Protein AF-A0A8C4N6L6-F1 (afdb_monomer_lite)

pLDDT: mean 74.38, std 19.64, range [26.84, 94.19]

Organism: Equus asinus (NCBI:txid9793)

Secondary structure (DSSP, 8-state):
------------------SSEEEEEE-TT-TT---SSTT--EEEEEE-SS--TT-S-------S--SSPPTTTSSSPPPPSS---SHHHHHHHTT--SSS-GGGS--S--TT-SSS--

Radius of gyration: 21.47 Å; chains: 1; bounding box: 52×27×53 Å

Foldseek 3Di:
DDDDPDPPPLDPPQPQDDADK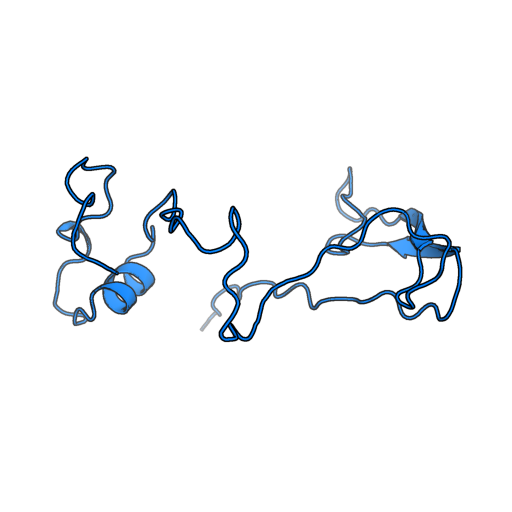DWDFDDPSHPPDDDPDPPDTDTDIDGHNDDDPPDPDDDDDDDDDDPDDDPPPPPDDDDDPFADPDQVRQCVVVVHDPPDDSVPGPGDPDVPVPDDDD

InterPro domains:
  IPR001377 Small ribosomal subunit protein eS6 [PF01092] (15-74)
  IPR001377 Small ribosomal subunit protein eS6 [PTHR11502] (13-106)
  IPR001377 Small ribosomal subunit protein eS6 [SM01405] (1-75)

Sequence (118 aa):
MEGLRGLNHTEEQQTKLPHGRGHLLLSKGHFCYRPRRTGERKCKSVQGCIVDANLSVLNLVIVNNKEKKIPGVIHTPVPHCLGPKGARRIRKLFNLSKEDDAHQAPTSKSESVKNKIF

Structure (mmCIF, N/CA/C/O backbone):
data_AF-A0A8C4N6L6-F1
#
_entry.id   AF-A0A8C4N6L6-F1
#
loop_
_atom_site.group_PDB
_atom_site.id
_atom_site.type_symbol
_atom_site.label_atom_id
_atom_site.label_alt_id
_atom_site.label_comp_id
_atom_site.label_asym_id
_atom_site.label_entity_id
_atom_site.label_seq_id
_atom_site.pdbx_PDB_ins_code
_atom_site.Cartn_x
_atom_site.Cartn_y
_atom_site.Cartn_z
_atom_site.occupancy
_atom_site.B_iso_or_equiv
_atom_site.auth_seq_id
_atom_site.auth_comp_id
_atom_site.auth_asym_id
_atom_site.auth_atom_id
_atom_site.pdbx_PDB_model_num
ATOM 1 N N . MET A 1 1 ? -27.644 -8.850 12.245 1.00 36.69 1 MET A N 1
ATOM 2 C CA . MET A 1 1 ? -27.981 -9.118 10.834 1.00 36.69 1 MET A CA 1
ATOM 3 C C . MET A 1 1 ? -28.410 -7.763 10.284 1.00 36.69 1 MET A C 1
ATOM 5 O O . MET A 1 1 ? -29.516 -7.360 10.566 1.00 36.69 1 MET A O 1
ATOM 9 N N . GLU A 1 2 ? -27.521 -6.869 9.863 1.00 26.84 2 GLU A N 1
ATOM 10 C CA . GLU A 1 2 ? -26.754 -6.930 8.618 1.00 26.84 2 GLU A CA 1
ATOM 11 C C . GLU A 1 2 ? -25.322 -6.397 8.779 1.00 26.84 2 GLU A C 1
ATOM 13 O O . GLU A 1 2 ? -24.988 -5.671 9.716 1.00 26.84 2 GLU A O 1
ATOM 18 N N . GLY A 1 3 ? -24.462 -6.871 7.885 1.00 27.83 3 GLY A N 1
ATOM 19 C CA . GLY A 1 3 ? -23.019 -6.920 8.032 1.00 27.83 3 GLY A CA 1
ATOM 20 C C . GLY A 1 3 ? -22.301 -5.576 8.028 1.00 27.83 3 GLY A C 1
ATOM 21 O O . GLY A 1 3 ? -22.583 -4.655 7.264 1.00 27.83 3 GLY A O 1
ATOM 22 N N . LEU A 1 4 ? -21.270 -5.551 8.868 1.00 32.97 4 LEU A N 1
ATOM 23 C CA . LEU A 1 4 ? -20.086 -4.714 8.760 1.00 32.97 4 LEU A CA 1
ATOM 24 C C . LEU A 1 4 ? -19.694 -4.567 7.284 1.00 32.97 4 LEU A C 1
ATOM 26 O O . LEU A 1 4 ? -19.253 -5.535 6.669 1.00 32.97 4 LEU A O 1
ATOM 30 N N . ARG A 1 5 ? -19.831 -3.356 6.726 1.00 29.06 5 ARG A N 1
ATOM 31 C CA . ARG A 1 5 ? -19.204 -3.000 5.449 1.00 29.06 5 ARG A CA 1
ATOM 32 C C . ARG A 1 5 ? -17.700 -3.126 5.637 1.00 29.06 5 ARG A C 1
ATOM 34 O O . ARG A 1 5 ? -17.050 -2.244 6.201 1.00 29.06 5 ARG A O 1
ATOM 41 N N . GLY A 1 6 ? -17.217 -4.304 5.258 1.00 27.33 6 GLY A N 1
ATOM 42 C CA . GLY A 1 6 ? -15.834 -4.706 5.308 1.00 27.33 6 GLY A CA 1
ATOM 43 C C . GLY A 1 6 ? -14.971 -3.678 4.606 1.00 27.33 6 GLY A C 1
ATOM 44 O O . GLY A 1 6 ? -15.384 -3.009 3.658 1.00 27.33 6 GLY A O 1
ATOM 45 N N . LEU A 1 7 ? -13.760 -3.557 5.129 1.00 33.66 7 LEU A N 1
ATOM 46 C CA . LEU A 1 7 ? -12.612 -3.060 4.404 1.00 33.66 7 LEU A CA 1
ATOM 47 C C . LEU A 1 7 ? -12.705 -3.613 2.982 1.00 33.66 7 LEU A C 1
ATOM 49 O O . LEU A 1 7 ? -12.585 -4.820 2.787 1.00 33.66 7 LEU A O 1
ATOM 53 N N . ASN A 1 8 ? -12.956 -2.744 2.005 1.00 28.56 8 ASN A N 1
ATOM 54 C CA . ASN A 1 8 ? -12.634 -3.073 0.632 1.00 28.56 8 ASN A CA 1
ATOM 55 C C . ASN A 1 8 ? -11.111 -3.194 0.621 1.00 28.56 8 ASN A C 1
ATOM 57 O O . ASN A 1 8 ? -10.401 -2.212 0.409 1.00 28.56 8 ASN A O 1
ATOM 61 N N . HIS A 1 9 ? -10.620 -4.389 0.938 1.00 30.39 9 HIS A N 1
ATOM 62 C CA . HIS A 1 9 ? -9.399 -4.902 0.366 1.00 30.39 9 HIS A CA 1
ATOM 63 C C . HIS A 1 9 ? -9.628 -4.816 -1.143 1.00 30.39 9 HIS A C 1
ATOM 65 O O . HIS A 1 9 ? -10.210 -5.706 -1.751 1.00 30.39 9 HIS A O 1
ATOM 71 N N . THR A 1 10 ? -9.282 -3.682 -1.750 1.00 33.56 10 THR A N 1
ATOM 72 C CA . THR A 1 10 ? -8.950 -3.672 -3.169 1.00 33.56 10 THR A CA 1
ATOM 73 C C . THR A 1 10 ? -7.692 -4.505 -3.253 1.00 33.56 10 THR A C 1
ATOM 75 O O . THR A 1 10 ? -6.595 -4.004 -3.011 1.00 33.56 10 THR A O 1
ATOM 78 N N . GLU A 1 11 ? -7.913 -5.803 -3.441 1.00 35.03 11 GLU A N 1
ATOM 79 C CA . GLU A 1 11 ? -6.904 -6.800 -3.736 1.00 35.03 11 GLU A CA 1
ATOM 80 C C . GLU A 1 11 ? -5.923 -6.203 -4.737 1.00 35.03 11 GLU A C 1
ATOM 82 O O . GLU A 1 11 ? -6.320 -5.559 -5.716 1.00 35.03 11 GLU A O 1
ATOM 87 N N . GLU A 1 12 ? -4.643 -6.368 -4.434 1.00 41.75 12 GLU A N 1
ATOM 88 C CA . GLU A 1 12 ? -3.523 -5.988 -5.275 1.00 41.75 12 GLU A CA 1
ATOM 89 C C . GLU A 1 12 ? -3.698 -6.639 -6.648 1.00 41.75 12 GLU A C 1
ATOM 91 O O . GLU A 1 12 ? -3.274 -7.764 -6.900 1.00 41.75 12 GLU A O 1
ATOM 96 N N . GLN A 1 13 ? -4.366 -5.947 -7.569 1.00 50.19 13 GLN A N 1
ATOM 97 C CA . GLN A 1 13 ? -4.417 -6.383 -8.952 1.00 50.19 13 GLN A CA 1
ATOM 98 C C . GLN A 1 13 ? -3.116 -5.951 -9.610 1.00 50.19 13 GLN A C 1
ATOM 100 O O . GLN A 1 13 ? -3.051 -4.944 -10.317 1.00 50.19 13 GLN A O 1
ATOM 105 N N . GLN A 1 14 ? -2.069 -6.729 -9.342 1.00 57.97 14 GLN A N 1
ATOM 106 C CA . GLN A 1 14 ? -0.888 -6.774 -10.182 1.00 57.97 14 GLN A CA 1
ATOM 107 C C . GLN A 1 14 ? -1.363 -6.998 -11.625 1.00 57.97 14 GLN A C 1
ATOM 109 O O . GLN A 1 14 ? -2.121 -7.930 -11.915 1.00 57.97 14 GLN A O 1
ATOM 114 N N . THR A 1 15 ? -1.006 -6.086 -12.529 1.00 57.72 15 THR A N 1
ATOM 115 C CA . THR A 1 15 ? -1.406 -6.171 -13.933 1.00 57.72 15 THR A CA 1
ATOM 116 C C . THR A 1 15 ? -0.857 -7.465 -14.524 1.00 57.72 15 THR A C 1
ATOM 118 O O . THR A 1 15 ? 0.349 -7.622 -14.669 1.00 57.72 15 THR A O 1
ATOM 121 N N . LYS A 1 16 ? -1.742 -8.397 -14.899 1.00 60.69 16 LYS A N 1
ATOM 122 C CA . LYS A 1 16 ? -1.400 -9.719 -15.467 1.00 60.69 16 LYS A CA 1
ATOM 123 C C . LYS A 1 16 ? -0.707 -9.660 -16.840 1.00 60.69 16 LYS A C 1
ATOM 125 O O . LYS A 1 16 ? -0.573 -10.680 -17.504 1.00 60.69 16 LYS A O 1
ATOM 130 N N . LEU A 1 17 ? -0.327 -8.472 -17.304 1.00 68.25 17 LEU A N 1
ATOM 131 C CA . LEU A 1 17 ? 0.375 -8.309 -18.567 1.00 68.25 17 LEU A CA 1
ATOM 132 C C . LEU A 1 17 ? 1.835 -8.734 -18.372 1.00 68.25 17 LEU A C 1
ATOM 134 O O . LEU A 1 17 ? 2.474 -8.215 -17.451 1.00 68.25 17 LEU A O 1
ATOM 138 N N . PRO A 1 18 ? 2.350 -9.648 -19.214 1.00 66.25 18 PRO A N 1
ATOM 139 C CA . PRO A 1 18 ? 3.685 -10.201 -19.047 1.00 66.25 18 PRO A CA 1
ATOM 140 C C . PRO A 1 18 ? 4.746 -9.123 -19.281 1.00 66.25 18 PRO A C 1
ATOM 142 O O . PRO A 1 18 ? 5.458 -8.772 -18.355 1.00 66.25 18 PRO A O 1
ATOM 145 N N . HIS A 1 19 ? 4.803 -8.491 -20.455 1.00 71.19 19 HIS A N 1
ATOM 146 C CA . HIS A 1 19 ? 5.817 -7.472 -20.744 1.00 71.19 19 HIS A CA 1
ATOM 147 C C . HIS A 1 19 ? 5.228 -6.257 -21.466 1.00 71.19 19 HIS A C 1
ATOM 149 O O . HIS A 1 19 ? 4.251 -6.369 -22.206 1.00 71.19 19 HIS A O 1
ATOM 155 N N . GLY A 1 20 ? 5.846 -5.092 -21.255 1.00 79.44 20 GLY A N 1
ATOM 156 C CA . GLY A 1 20 ? 5.503 -3.851 -21.949 1.00 79.44 20 GLY A CA 1
ATOM 157 C C . GLY A 1 20 ? 4.257 -3.133 -21.420 1.00 79.44 20 GLY A C 1
ATOM 158 O O . GLY A 1 20 ? 3.832 -3.313 -20.276 1.00 79.44 20 GLY A O 1
ATOM 159 N N . ARG A 1 21 ? 3.693 -2.258 -22.260 1.00 85.38 21 ARG A N 1
ATOM 160 C CA . ARG A 1 21 ? 2.475 -1.489 -21.974 1.00 85.38 21 ARG A CA 1
ATOM 161 C C . ARG A 1 21 ? 1.292 -2.085 -22.721 1.00 85.38 21 ARG A C 1
ATOM 163 O O . ARG A 1 21 ? 1.389 -2.348 -23.913 1.00 85.38 21 ARG A O 1
ATOM 170 N N . GLY A 1 22 ? 0.166 -2.241 -22.034 1.00 85.62 22 GLY A N 1
ATOM 171 C CA . GLY A 1 22 ? -1.076 -2.717 -22.641 1.00 85.62 22 GLY A CA 1
ATOM 172 C C . GLY A 1 22 ? -2.272 -1.868 -22.242 1.00 85.62 22 GLY A C 1
ATOM 173 O O . GLY A 1 22 ? -2.288 -1.245 -21.180 1.00 85.62 22 GLY A O 1
ATOM 174 N N . HIS A 1 23 ? -3.285 -1.840 -23.104 1.00 88.94 23 HIS A N 1
ATOM 175 C CA . HIS A 1 23 ? -4.525 -1.112 -22.869 1.00 88.94 23 HIS A CA 1
ATOM 176 C C . HIS A 1 23 ? -5.540 -1.994 -22.136 1.00 88.94 23 HIS A C 1
ATOM 178 O O . HIS A 1 23 ? -5.988 -3.009 -22.661 1.00 88.94 23 HIS A O 1
ATOM 184 N N . LEU A 1 24 ? -5.916 -1.594 -20.921 1.00 87.94 24 LEU A N 1
ATOM 185 C CA . LEU A 1 24 ? -6.872 -2.310 -20.076 1.00 87.94 24 LEU A CA 1
ATOM 186 C C . LEU A 1 24 ? -8.105 -1.448 -19.812 1.00 87.94 24 LEU A C 1
ATOM 188 O O . LEU A 1 24 ? -8.002 -0.229 -19.656 1.00 87.94 24 LEU A O 1
ATOM 192 N N . LEU A 1 25 ? -9.275 -2.083 -19.729 1.00 90.56 25 LEU A N 1
ATOM 193 C CA . LEU A 1 25 ? -10.525 -1.420 -19.361 1.00 90.56 25 LEU A CA 1
ATOM 194 C C . LEU A 1 25 ? -10.677 -1.364 -17.835 1.00 90.56 25 LEU A C 1
ATOM 196 O O . LEU A 1 25 ? -11.109 -2.331 -17.204 1.00 90.56 25 LEU A O 1
ATOM 200 N N . LEU A 1 26 ? -10.357 -0.210 -17.252 1.00 90.31 26 LEU A N 1
ATOM 201 C CA . LEU A 1 26 ? -10.288 -0.011 -15.806 1.00 90.31 26 LEU A CA 1
ATOM 202 C C . LEU A 1 26 ? -11.615 0.503 -15.233 1.00 90.31 26 LEU A C 1
ATOM 204 O O . LEU A 1 26 ? -12.238 1.402 -15.795 1.00 90.31 26 LEU A O 1
ATOM 208 N N . SER A 1 27 ? -12.005 -0.052 -14.088 1.00 90.38 27 SER A N 1
ATOM 209 C CA . SER A 1 27 ? -13.150 0.327 -13.244 1.00 90.38 27 SER A CA 1
ATOM 210 C C . SER A 1 27 ? -12.735 1.036 -11.936 1.00 90.38 27 SER A C 1
ATOM 212 O O . SER A 1 27 ? -11.555 1.165 -11.605 1.00 90.38 27 SER A O 1
ATOM 214 N N . LYS A 1 28 ? -13.708 1.489 -11.136 1.00 88.69 28 LYS A N 1
ATOM 215 C CA . LYS A 1 28 ? -13.449 2.026 -9.788 1.00 88.69 28 LYS A CA 1
ATOM 216 C C . LYS A 1 28 ? -12.752 0.978 -8.904 1.00 88.69 28 LYS A C 1
ATOM 218 O O . LYS A 1 28 ? -13.268 -0.122 -8.760 1.00 88.69 28 LYS A O 1
ATOM 223 N N . GLY A 1 29 ? -11.628 1.349 -8.286 1.00 87.06 29 GLY A N 1
ATOM 224 C CA . GLY A 1 29 ? -10.875 0.490 -7.360 1.00 87.06 29 GLY A CA 1
ATOM 225 C C . GLY A 1 29 ? -9.553 -0.057 -7.909 1.00 87.06 29 GLY A C 1
ATOM 226 O O . GLY A 1 29 ? -8.757 -0.561 -7.128 1.00 87.06 29 GLY A O 1
ATOM 227 N N . HIS A 1 30 ? -9.266 0.086 -9.210 1.00 85.88 30 HIS A N 1
ATOM 228 C CA . HIS A 1 30 ? -7.935 -0.249 -9.731 1.00 85.88 30 HIS A CA 1
ATOM 229 C C . HIS A 1 30 ? -6.899 0.817 -9.360 1.00 85.88 30 HIS A C 1
ATOM 231 O O . HIS A 1 30 ? -7.165 2.016 -9.459 1.00 85.88 30 HIS A O 1
ATOM 237 N N . PHE A 1 31 ? -5.685 0.373 -9.022 1.00 78.44 31 PHE A N 1
ATOM 238 C CA . PHE A 1 31 ? -4.587 1.224 -8.550 1.00 78.44 31 PHE A CA 1
ATOM 239 C C . PHE A 1 31 ? -4.271 2.409 -9.483 1.00 78.44 31 PHE A C 1
ATOM 241 O O . PHE A 1 31 ? -4.114 3.541 -9.035 1.00 78.44 31 PHE A O 1
ATOM 248 N N . CYS A 1 32 ? -4.239 2.184 -10.799 1.00 83.25 32 CYS A N 1
ATOM 249 C CA . CYS A 1 32 ? -3.879 3.200 -11.793 1.00 83.25 32 CYS A CA 1
ATOM 250 C C . CYS A 1 32 ? -5.071 4.011 -12.346 1.00 83.25 32 CYS A C 1
ATOM 252 O O . CYS A 1 32 ? -4.915 4.762 -13.320 1.00 83.25 32 CYS A O 1
ATOM 254 N N . TYR A 1 33 ? -6.272 3.898 -11.759 1.00 89.12 33 TYR A N 1
ATOM 255 C CA . TYR A 1 33 ? -7.449 4.620 -12.247 1.00 89.12 33 TYR A CA 1
ATOM 256 C C . TYR A 1 33 ? -8.334 5.207 -11.147 1.00 89.12 33 TYR A C 1
ATOM 258 O O . TYR A 1 33 ? -8.929 4.510 -10.331 1.00 89.12 33 TYR A O 1
ATOM 266 N N . ARG A 1 34 ? -8.502 6.533 -11.213 1.00 90.19 34 ARG A N 1
ATOM 267 C CA . ARG A 1 34 ? -9.481 7.288 -10.429 1.00 90.19 34 ARG A CA 1
ATOM 268 C C . ARG A 1 34 ? -10.629 7.746 -11.345 1.00 90.19 34 ARG A C 1
ATOM 270 O O . ARG A 1 34 ? -10.385 8.631 -12.174 1.00 90.19 34 ARG A O 1
ATOM 277 N N . PRO A 1 35 ? -11.843 7.177 -11.228 1.00 93.00 35 PRO A N 1
ATOM 278 C CA . PRO A 1 35 ? -12.985 7.558 -12.062 1.00 93.00 35 PRO A CA 1
ATOM 279 C C . PRO A 1 35 ? -13.450 8.987 -11.755 1.00 93.00 35 PRO A C 1
ATOM 281 O O . PRO A 1 35 ? -13.319 9.454 -10.619 1.00 93.00 35 PRO A O 1
ATOM 284 N N . ARG A 1 36 ? -13.984 9.689 -12.765 1.00 93.19 36 ARG A N 1
ATOM 285 C CA . ARG A 1 36 ? -14.545 11.044 -12.597 1.00 93.19 36 ARG A CA 1
ATOM 286 C C . ARG A 1 36 ? -16.054 11.013 -12.407 1.00 93.19 36 ARG A C 1
ATOM 288 O O . ARG A 1 36 ? -16.586 11.877 -11.716 1.00 93.19 36 ARG A O 1
ATOM 295 N N . AR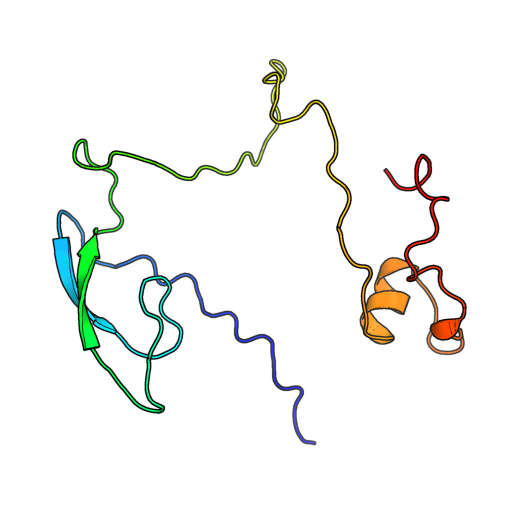G A 1 37 ? -16.726 10.020 -12.989 1.00 93.75 37 ARG A N 1
ATOM 296 C CA . ARG A 1 37 ? -18.163 9.782 -12.820 1.00 93.75 37 ARG A CA 1
ATOM 297 C C . ARG A 1 37 ? -18.426 8.411 -12.208 1.00 93.75 37 ARG A C 1
ATOM 299 O O . ARG A 1 37 ? -17.635 7.478 -12.349 1.00 93.75 37 ARG A O 1
ATOM 306 N N . THR A 1 38 ? -19.553 8.285 -11.520 1.00 91.94 38 THR A N 1
ATOM 307 C CA . THR A 1 38 ? -20.009 6.999 -10.984 1.00 91.94 38 THR A CA 1
ATOM 308 C C . THR A 1 38 ? -20.335 6.051 -12.138 1.00 91.94 38 THR A C 1
ATOM 310 O O . THR A 1 38 ? -20.994 6.450 -13.090 1.00 91.94 38 THR A O 1
ATOM 313 N N . GLY A 1 39 ? -19.849 4.808 -12.065 1.00 90.94 39 GLY A N 1
ATOM 314 C CA . GLY A 1 39 ? -20.067 3.785 -13.098 1.00 90.94 39 GLY A CA 1
ATOM 315 C C . GLY A 1 39 ? -19.151 3.881 -14.323 1.00 90.94 39 GLY A C 1
ATOM 316 O O . GLY A 1 39 ? -19.220 3.025 -15.197 1.00 90.94 39 GLY A O 1
ATOM 317 N N . GLU A 1 40 ? -18.267 4.879 -14.389 1.00 94.19 40 GLU A N 1
ATOM 318 C CA . GLU A 1 40 ? -17.340 5.044 -15.511 1.00 94.19 40 GLU A CA 1
ATOM 319 C C . GLU A 1 40 ? -16.299 3.914 -15.558 1.00 94.19 40 GLU A C 1
ATOM 321 O O . GLU A 1 40 ? -15.676 3.567 -14.547 1.00 94.19 40 GLU A O 1
ATOM 326 N N . ARG A 1 41 ? -16.072 3.390 -16.767 1.00 93.62 41 ARG A N 1
ATOM 327 C CA . ARG A 1 41 ? -14.915 2.559 -17.101 1.00 93.62 41 ARG A CA 1
ATOM 328 C C . ARG A 1 41 ? -14.122 3.230 -18.210 1.00 93.62 41 ARG A C 1
ATOM 330 O O . ARG A 1 41 ? -14.711 3.793 -19.132 1.00 93.62 41 ARG A O 1
ATOM 337 N N . LYS A 1 42 ? -12.793 3.157 -18.145 1.00 92.19 42 LYS A N 1
ATOM 338 C CA . LYS A 1 42 ? -11.927 3.779 -19.154 1.00 92.19 42 LYS A CA 1
ATOM 339 C C . LYS A 1 42 ? -10.809 2.850 -19.590 1.00 92.19 42 LYS A C 1
ATOM 341 O O . LYS A 1 42 ? -10.117 2.269 -18.758 1.00 92.19 42 LYS A O 1
ATOM 346 N N . CYS A 1 43 ? -10.619 2.757 -20.903 1.00 92.50 43 CYS A N 1
ATOM 347 C CA . CYS A 1 43 ? -9.474 2.076 -21.481 1.00 92.50 43 CYS A CA 1
ATOM 348 C C . CYS A 1 43 ? -8.221 2.947 -21.305 1.00 92.50 43 CYS A C 1
ATOM 350 O O . CYS A 1 43 ? -8.194 4.097 -21.757 1.00 92.50 43 CYS A O 1
ATOM 352 N N . LYS A 1 44 ? -7.203 2.436 -20.607 1.00 90.31 44 LYS A N 1
ATOM 353 C CA . LYS A 1 44 ? -5.930 3.134 -20.382 1.00 90.31 44 LYS A CA 1
ATOM 354 C C . LYS A 1 44 ? -4.754 2.190 -20.567 1.00 90.31 44 LYS A C 1
ATOM 356 O O . LYS A 1 44 ? -4.840 1.020 -20.212 1.00 90.31 44 LYS A O 1
ATOM 361 N N . SER A 1 45 ? -3.652 2.740 -21.070 1.00 88.44 45 SER A N 1
ATOM 362 C CA . SER A 1 45 ? -2.363 2.056 -21.084 1.00 88.44 45 SER A CA 1
ATOM 363 C C . SER A 1 45 ? -1.845 1.900 -19.655 1.00 88.44 45 SER A C 1
ATOM 365 O O . SER A 1 45 ? -1.763 2.885 -18.918 1.00 88.44 45 SER A O 1
ATOM 367 N N . VAL A 1 46 ? -1.454 0.685 -19.286 1.00 87.56 46 VAL A N 1
ATOM 368 C CA . VAL A 1 46 ? -0.818 0.356 -18.006 1.00 87.56 46 VAL A CA 1
ATOM 369 C C . VAL A 1 46 ? 0.442 -0.458 -18.280 1.00 87.56 46 VAL A C 1
ATOM 371 O O . VAL A 1 46 ? 0.484 -1.246 -19.224 1.00 87.56 46 VAL A O 1
ATOM 374 N N . GLN A 1 47 ? 1.475 -0.241 -17.470 1.00 84.44 47 GLN A N 1
ATOM 375 C CA . GLN A 1 47 ? 2.683 -1.059 -17.491 1.00 84.44 47 GLN A CA 1
ATOM 376 C C . GLN A 1 47 ? 2.373 -2.465 -16.945 1.00 84.44 47 GLN A C 1
ATOM 378 O O . GLN A 1 47 ? 1.583 -2.616 -16.005 1.00 84.44 47 GLN A O 1
ATOM 383 N N . GLY A 1 48 ? 2.978 -3.488 -17.548 1.00 83.50 48 GLY A N 1
ATOM 384 C CA . GLY A 1 48 ? 2.977 -4.851 -17.021 1.00 83.50 48 GLY A CA 1
ATOM 385 C C . GLY A 1 48 ? 3.702 -4.961 -15.683 1.00 83.50 48 GLY A C 1
ATOM 386 O O . GLY A 1 48 ? 4.367 -4.026 -15.236 1.00 83.50 48 GLY A O 1
ATOM 387 N N . CYS A 1 49 ? 3.542 -6.101 -15.023 1.00 83.81 49 CYS A N 1
ATOM 388 C CA . CYS A 1 49 ? 4.098 -6.294 -13.690 1.00 83.81 49 CYS A CA 1
ATOM 389 C C . CYS A 1 49 ? 5.536 -6.818 -13.671 1.00 83.81 49 CYS A C 1
ATOM 391 O O . CYS A 1 49 ? 6.174 -6.784 -12.621 1.00 83.81 49 CYS A O 1
ATOM 393 N N . ILE A 1 50 ? 6.046 -7.300 -14.806 1.00 86.19 50 ILE A N 1
ATOM 394 C CA . ILE A 1 50 ? 7.422 -7.777 -14.898 1.00 86.19 50 ILE A CA 1
ATOM 395 C C . ILE A 1 50 ? 8.372 -6.582 -14.977 1.00 86.19 50 ILE A C 1
ATOM 397 O O . ILE A 1 50 ? 8.153 -5.632 -15.732 1.00 86.19 50 ILE A O 1
ATOM 401 N N . VAL A 1 51 ? 9.428 -6.646 -14.168 1.00 85.56 51 VAL A N 1
ATOM 402 C CA . VAL A 1 51 ? 10.485 -5.638 -14.133 1.00 85.56 51 VAL A CA 1
ATOM 403 C C . VAL A 1 51 ? 11.329 -5.748 -15.402 1.00 85.56 51 VAL A C 1
ATOM 405 O O . VAL A 1 51 ? 11.745 -6.833 -15.793 1.00 85.56 51 VAL A O 1
ATOM 408 N N . ASP A 1 52 ? 11.565 -4.609 -16.038 1.00 83.00 52 ASP A N 1
ATOM 409 C CA . ASP A 1 52 ? 12.270 -4.442 -17.305 1.00 83.00 52 ASP A CA 1
ATOM 410 C C . ASP A 1 52 ? 13.113 -3.158 -17.227 1.00 83.00 52 ASP A C 1
ATOM 412 O O . ASP A 1 52 ? 12.806 -2.259 -16.439 1.00 83.00 52 ASP A O 1
ATOM 416 N N . ALA A 1 53 ? 14.145 -3.039 -18.061 1.00 85.56 53 ALA A N 1
ATOM 417 C CA . ALA A 1 53 ? 15.030 -1.871 -18.124 1.00 85.56 53 ALA A CA 1
ATOM 418 C C . ALA A 1 53 ? 14.289 -0.567 -18.489 1.00 85.56 53 ALA A C 1
ATOM 420 O O . ALA A 1 53 ? 14.788 0.531 -18.259 1.00 85.56 53 ALA A O 1
ATOM 421 N N . ASN A 1 54 ? 13.072 -0.685 -19.024 1.00 82.81 54 ASN A N 1
ATOM 422 C CA . ASN A 1 54 ? 12.193 0.430 -19.368 1.00 82.81 54 ASN A CA 1
ATOM 423 C C . ASN A 1 54 ? 11.518 1.104 -18.150 1.00 82.81 54 ASN A C 1
ATOM 425 O O . ASN A 1 54 ? 10.827 2.116 -18.312 1.00 82.81 54 ASN A O 1
ATOM 429 N N . LEU A 1 55 ? 11.666 0.555 -16.937 1.00 83.44 55 LEU A N 1
ATOM 430 C CA . LEU A 1 55 ? 11.167 1.158 -15.696 1.00 83.44 55 LEU A CA 1
ATOM 431 C C . LEU A 1 55 ? 12.196 2.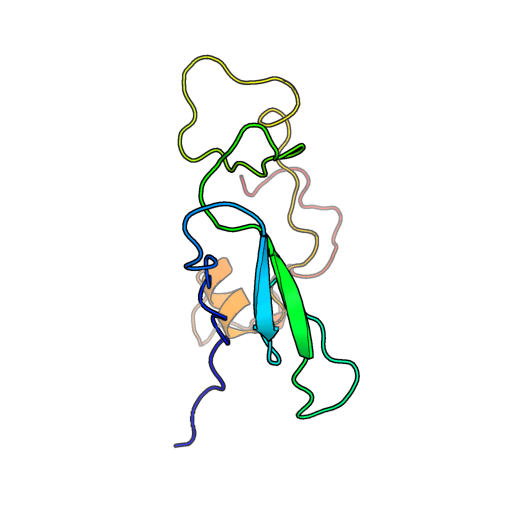132 -15.113 1.00 83.44 55 LEU A C 1
ATOM 433 O O . LEU A 1 55 ? 13.316 1.753 -14.795 1.00 83.44 55 LEU A O 1
ATOM 437 N N . SER A 1 56 ? 11.789 3.384 -14.904 1.00 87.12 56 SER A N 1
ATOM 438 C CA . SER A 1 56 ? 12.651 4.412 -14.306 1.00 87.12 56 SER A CA 1
ATOM 439 C C . SER A 1 56 ? 12.701 4.372 -12.776 1.00 87.12 56 SER A C 1
ATOM 441 O O . SER A 1 56 ? 13.685 4.807 -12.186 1.00 87.12 56 SER A O 1
ATOM 443 N N . VAL A 1 57 ? 11.639 3.892 -12.119 1.00 88.19 57 VAL A N 1
ATOM 444 C CA . VAL A 1 57 ? 11.487 3.922 -10.656 1.00 88.19 57 VAL A CA 1
ATOM 445 C C . VAL A 1 57 ? 10.847 2.624 -10.171 1.00 88.19 57 VAL A C 1
ATOM 447 O O . VAL A 1 57 ? 9.852 2.171 -10.739 1.00 88.19 57 VAL A O 1
ATOM 450 N N . LEU A 1 58 ? 11.389 2.059 -9.087 1.00 88.38 58 LEU A N 1
ATOM 451 C CA . LEU A 1 58 ? 10.817 0.929 -8.354 1.00 88.38 58 LEU A CA 1
ATOM 452 C C . LEU A 1 58 ? 10.516 1.338 -6.911 1.00 88.38 58 LEU A C 1
ATOM 454 O O . LEU A 1 58 ? 11.348 1.951 -6.244 1.00 88.38 58 LEU A O 1
ATOM 458 N N . ASN A 1 59 ? 9.341 0.950 -6.420 1.00 88.00 59 ASN A N 1
ATOM 459 C CA . ASN A 1 59 ? 8.950 1.139 -5.027 1.00 88.00 59 ASN A CA 1
ATOM 460 C C . ASN A 1 59 ? 9.178 -0.175 -4.277 1.00 88.00 59 ASN A C 1
ATOM 462 O O . ASN A 1 59 ? 8.488 -1.158 -4.538 1.00 88.00 59 ASN A O 1
ATOM 466 N N . LEU A 1 60 ? 10.149 -0.195 -3.365 1.00 87.94 60 LEU A N 1
ATOM 467 C CA . LEU A 1 60 ? 10.526 -1.378 -2.589 1.00 87.94 60 LEU A CA 1
ATOM 468 C C . LEU A 1 60 ? 10.189 -1.181 -1.108 1.00 87.94 60 LEU A C 1
ATOM 470 O O . LEU A 1 60 ? 10.247 -0.064 -0.595 1.00 87.94 60 LEU A O 1
ATOM 474 N N . VAL A 1 61 ? 9.873 -2.277 -0.417 1.00 87.75 61 VAL A N 1
ATOM 475 C CA . VAL A 1 61 ? 9.625 -2.302 1.031 1.00 87.75 61 VAL A CA 1
ATOM 476 C C . VAL A 1 61 ? 10.630 -3.242 1.689 1.00 87.75 61 VAL A C 1
ATOM 478 O O . VAL A 1 61 ? 10.835 -4.364 1.229 1.00 87.75 61 VAL A O 1
ATOM 481 N N . ILE A 1 62 ? 11.269 -2.782 2.766 1.00 87.44 62 ILE A N 1
ATOM 482 C CA . ILE A 1 62 ? 12.216 -3.588 3.543 1.00 87.44 62 ILE A CA 1
ATOM 483 C C . ILE A 1 62 ? 11.421 -4.467 4.511 1.00 87.44 62 ILE A C 1
ATOM 485 O O . ILE A 1 62 ? 10.717 -3.948 5.372 1.00 87.44 62 ILE A O 1
ATOM 489 N N . VAL A 1 63 ? 11.543 -5.789 4.370 1.00 87.94 63 VAL A N 1
ATOM 490 C CA . VAL A 1 63 ? 10.873 -6.762 5.254 1.00 87.94 63 VAL A CA 1
ATOM 491 C C . VAL A 1 63 ? 11.805 -7.224 6.377 1.00 87.94 63 VAL A C 1
ATOM 493 O O . VAL A 1 63 ? 11.408 -7.240 7.537 1.00 87.94 63 VAL A O 1
ATOM 496 N N . ASN A 1 64 ? 13.067 -7.533 6.050 1.00 86.31 64 ASN A N 1
ATOM 497 C CA . ASN A 1 64 ? 14.048 -8.052 7.005 1.00 86.31 64 ASN A CA 1
ATOM 498 C C . ASN A 1 64 ? 15.256 -7.116 7.114 1.00 86.31 64 ASN A C 1
ATOM 500 O O . ASN A 1 64 ? 15.952 -6.870 6.126 1.00 86.31 64 ASN A O 1
ATOM 504 N N . ASN A 1 65 ? 15.544 -6.656 8.331 1.00 80.38 65 ASN A N 1
ATOM 505 C CA . ASN A 1 65 ? 16.722 -5.846 8.625 1.00 80.38 65 ASN A CA 1
ATOM 506 C C . ASN A 1 65 ? 17.926 -6.765 8.880 1.00 80.38 65 ASN A C 1
ATOM 508 O O . ASN A 1 65 ? 17.898 -7.581 9.797 1.00 80.38 65 ASN A O 1
ATOM 512 N N . LYS A 1 66 ? 18.978 -6.640 8.065 1.00 79.81 66 LYS A N 1
ATOM 513 C CA . LYS A 1 66 ? 20.278 -7.297 8.294 1.00 79.81 66 LYS A CA 1
ATOM 514 C C . LYS A 1 66 ? 21.245 -6.352 9.021 1.00 79.81 66 LYS A C 1
ATOM 516 O O . LYS A 1 66 ? 20.908 -5.209 9.314 1.00 79.81 66 LYS A O 1
ATOM 521 N N . GLU A 1 67 ? 22.461 -6.830 9.270 1.00 74.56 67 GLU A N 1
ATOM 522 C CA . GLU A 1 67 ? 23.509 -6.160 10.058 1.00 74.56 67 GLU A CA 1
ATOM 523 C C . GLU A 1 67 ? 23.872 -4.746 9.571 1.00 74.56 67 GLU A C 1
ATOM 525 O O . GLU A 1 67 ? 24.146 -3.857 10.375 1.00 74.56 67 GLU A O 1
ATOM 530 N N . LYS A 1 68 ? 23.843 -4.493 8.256 1.00 78.56 68 LYS A N 1
ATOM 531 C CA . LYS A 1 68 ? 24.168 -3.174 7.693 1.00 78.56 68 LYS A CA 1
ATOM 532 C C . LYS A 1 68 ? 22.923 -2.297 7.616 1.00 78.56 68 LYS A C 1
ATOM 534 O O . LYS A 1 68 ? 22.156 -2.355 6.656 1.00 78.56 68 LYS A O 1
ATOM 539 N N . LYS A 1 69 ? 22.741 -1.461 8.637 1.00 75.44 69 LYS A N 1
ATOM 540 C CA . LYS A 1 69 ? 21.651 -0.485 8.707 1.00 75.44 69 LYS A CA 1
ATOM 541 C C . LYS A 1 69 ? 21.888 0.657 7.711 1.00 75.44 69 LYS A C 1
ATOM 543 O O . LYS A 1 69 ? 22.908 1.338 7.775 1.00 75.44 69 LYS A O 1
ATOM 548 N N . ILE A 1 70 ? 20.936 0.878 6.805 1.00 81.25 70 ILE A N 1
ATOM 549 C CA . ILE A 1 70 ? 21.015 1.949 5.802 1.00 81.25 70 ILE A CA 1
ATOM 550 C C . ILE A 1 70 ? 20.692 3.293 6.472 1.00 81.25 70 ILE A C 1
ATOM 552 O O . ILE A 1 70 ? 19.607 3.434 7.059 1.00 81.25 70 ILE A O 1
ATOM 556 N N . PRO A 1 71 ? 21.592 4.290 6.392 1.00 79.88 71 PRO A N 1
ATOM 557 C CA . PRO A 1 71 ? 21.310 5.606 6.928 1.00 79.88 71 PRO A CA 1
ATOM 558 C C . PRO A 1 71 ? 20.188 6.311 6.167 1.00 79.88 71 PRO A C 1
ATOM 560 O O . PRO A 1 71 ? 20.132 6.265 4.946 1.00 79.88 71 PRO A O 1
ATOM 563 N N . GLY A 1 72 ? 19.266 6.935 6.904 1.00 78.19 72 GLY A N 1
ATOM 564 C CA . GLY A 1 72 ? 18.122 7.670 6.349 1.00 78.19 72 GLY A CA 1
ATOM 565 C C . GLY A 1 72 ? 16.819 6.873 6.230 1.00 78.19 72 GLY A C 1
ATOM 566 O O . GLY A 1 72 ? 15.760 7.486 6.175 1.00 78.19 72 GLY A O 1
ATOM 567 N N . VAL A 1 73 ? 16.863 5.535 6.262 1.00 77.69 73 VAL A N 1
ATOM 568 C CA . VAL A 1 73 ? 15.644 4.700 6.187 1.00 77.69 73 VAL A CA 1
ATOM 569 C C . VAL A 1 73 ? 15.228 4.161 7.557 1.00 77.69 73 VAL A C 1
ATOM 571 O O . VAL A 1 73 ? 14.051 4.170 7.891 1.00 77.69 73 VAL A O 1
ATOM 574 N N . ILE A 1 74 ? 16.186 3.702 8.370 1.00 75.38 74 ILE A N 1
ATOM 575 C CA . ILE A 1 74 ? 15.887 2.939 9.600 1.00 75.38 74 ILE A CA 1
ATOM 576 C C . ILE A 1 74 ? 16.265 3.723 10.881 1.00 75.38 74 ILE A C 1
ATOM 578 O O . ILE A 1 74 ? 16.046 3.260 11.998 1.00 75.38 74 ILE A O 1
ATOM 582 N N . HIS A 1 75 ? 16.901 4.894 10.775 1.00 68.31 75 HIS A N 1
ATOM 583 C CA . HIS A 1 75 ? 17.493 5.564 11.950 1.00 68.31 75 HIS A CA 1
ATOM 584 C C . HIS A 1 75 ? 16.521 6.387 12.791 1.00 68.31 75 HIS A C 1
ATOM 586 O O . HIS A 1 75 ? 16.812 6.614 13.960 1.00 68.31 75 HIS A O 1
ATOM 592 N N . THR A 1 76 ? 15.366 6.774 12.254 1.00 77.62 76 THR A N 1
ATOM 593 C CA . THR A 1 76 ? 14.369 7.553 12.993 1.00 77.62 76 THR A CA 1
ATOM 594 C C . THR A 1 76 ? 12.978 6.943 12.811 1.00 77.62 76 THR A C 1
ATOM 596 O O . THR A 1 76 ? 12.480 6.880 11.686 1.00 77.62 76 THR A O 1
ATOM 599 N N . PRO A 1 77 ? 12.322 6.465 13.886 1.00 79.06 77 PRO A N 1
ATOM 600 C CA . PRO A 1 77 ? 10.935 6.037 13.787 1.00 79.06 77 PRO A CA 1
ATOM 601 C C . PRO A 1 77 ? 10.051 7.262 13.535 1.00 79.06 77 PRO A C 1
ATOM 603 O O . PRO A 1 77 ? 10.060 8.224 14.304 1.00 79.06 77 PRO A O 1
ATOM 606 N N . VAL A 1 78 ? 9.286 7.234 12.444 1.00 82.75 78 VAL A N 1
ATOM 607 C CA . VAL A 1 78 ? 8.281 8.261 12.149 1.00 82.75 78 VAL A CA 1
ATOM 608 C C . VAL A 1 78 ? 6.980 7.868 12.857 1.00 82.75 78 VAL A C 1
ATOM 610 O O . VAL A 1 78 ? 6.426 6.813 12.541 1.00 82.75 78 VAL A O 1
ATOM 613 N N . PRO A 1 79 ? 6.473 8.671 13.811 1.00 83.38 79 PRO A N 1
ATOM 614 C CA . PRO A 1 79 ? 5.252 8.334 14.531 1.00 83.38 79 PRO A CA 1
ATOM 615 C C . PRO A 1 79 ? 4.021 8.446 13.625 1.00 83.38 79 PRO A C 1
ATOM 617 O O . PRO A 1 79 ? 3.973 9.241 12.683 1.00 83.38 79 PRO A O 1
ATOM 620 N N . HIS A 1 80 ? 2.978 7.680 13.942 1.00 81.88 80 HIS A N 1
ATOM 621 C CA . HIS A 1 80 ? 1.702 7.778 13.240 1.00 81.88 80 HIS A CA 1
ATOM 622 C C . HIS A 1 80 ? 1.036 9.138 13.488 1.00 81.88 80 HIS A C 1
ATOM 624 O O . HIS A 1 80 ? 0.873 9.568 14.626 1.00 81.88 80 HIS A O 1
ATOM 630 N N . CYS A 1 81 ? 0.593 9.802 12.416 1.00 79.81 81 CYS A N 1
ATOM 631 C CA . CYS A 1 81 ? 0.026 11.151 12.508 1.00 79.81 81 CYS A CA 1
ATOM 632 C C . CYS A 1 81 ? -1.334 11.215 13.228 1.00 79.81 81 CYS A C 1
ATOM 634 O O . CYS A 1 81 ? -1.732 12.289 13.679 1.00 79.81 81 CYS A O 1
ATOM 636 N N . LEU A 1 82 ? -2.076 10.104 13.281 1.00 83.44 82 LEU A N 1
ATOM 637 C CA . LEU A 1 82 ? -3.421 10.028 13.852 1.00 83.44 82 LEU A CA 1
ATOM 638 C C . 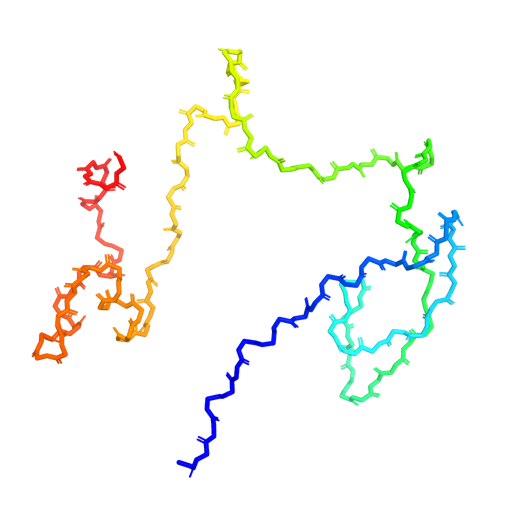LEU A 1 82 ? -3.581 8.763 14.695 1.00 83.44 82 LEU A C 1
ATOM 640 O O . LEU A 1 82 ? -3.202 7.672 14.269 1.00 83.44 82 LEU A O 1
ATOM 644 N N . GLY A 1 83 ? -4.220 8.918 15.854 1.00 82.94 83 GLY A N 1
ATOM 645 C CA . GLY A 1 83 ? -4.675 7.803 16.673 1.00 82.94 83 GLY A CA 1
ATOM 646 C C . GLY A 1 83 ? -5.918 7.108 16.094 1.00 82.94 83 GLY A C 1
ATOM 647 O O . GLY A 1 83 ? -6.618 7.647 15.226 1.00 82.94 83 GLY A O 1
ATOM 648 N N . PRO A 1 84 ? -6.235 5.892 16.565 1.00 87.75 84 PRO A N 1
ATOM 649 C CA . PRO A 1 84 ? -7.441 5.182 16.158 1.00 87.75 84 PRO A CA 1
ATOM 650 C C . PRO A 1 84 ? -8.705 5.944 16.583 1.00 87.75 84 PRO A C 1
ATOM 652 O O . PRO A 1 84 ? -8.911 6.220 17.755 1.00 87.75 84 PRO A O 1
ATOM 655 N N . LYS A 1 85 ? -9.606 6.220 15.632 1.00 86.50 85 LYS A N 1
ATOM 656 C CA . LYS A 1 85 ? -10.861 6.953 15.906 1.00 86.50 85 LYS A CA 1
ATOM 657 C C . LYS A 1 85 ? -11.987 6.093 16.500 1.00 86.50 85 LYS A C 1
ATOM 659 O O . LYS A 1 85 ? -12.908 6.610 17.113 1.00 86.50 85 LYS A O 1
ATOM 664 N N . GLY A 1 86 ? -11.989 4.784 16.243 1.00 88.12 86 GLY A N 1
ATOM 665 C CA . GLY A 1 86 ? -13.105 3.912 16.635 1.00 88.12 86 GLY A CA 1
ATOM 666 C C . GLY A 1 86 ? -12.860 3.215 17.970 1.00 88.12 86 GLY A C 1
ATOM 667 O O . GLY A 1 86 ? -11.797 2.619 18.125 1.00 88.12 86 GLY A O 1
ATOM 668 N N . ALA A 1 87 ? -13.863 3.168 18.855 1.00 88.56 87 ALA A N 1
ATOM 669 C CA . ALA A 1 87 ? -13.768 2.539 20.180 1.00 88.56 87 ALA A CA 1
ATOM 670 C C . ALA A 1 87 ? -13.196 1.109 20.139 1.00 88.56 87 ALA A C 1
ATOM 672 O O . ALA A 1 87 ? -12.269 0.789 20.871 1.00 88.56 87 ALA A O 1
ATOM 673 N N . ARG A 1 88 ? -13.647 0.261 19.200 1.00 88.62 88 ARG A N 1
ATOM 674 C CA . ARG A 1 88 ? -13.095 -1.100 19.028 1.00 88.62 88 ARG A CA 1
ATOM 675 C C . ARG A 1 88 ? -11.596 -1.105 18.697 1.00 88.62 88 ARG A C 1
ATOM 677 O O . ARG A 1 88 ? -10.891 -2.014 19.113 1.00 88.62 88 ARG A O 1
ATOM 684 N N . ARG A 1 89 ? -11.114 -0.135 17.915 1.00 87.94 89 ARG A N 1
ATOM 685 C CA . ARG A 1 89 ? -9.690 -0.023 17.552 1.00 87.94 89 ARG A CA 1
ATOM 686 C C . ARG A 1 89 ? -8.863 0.537 18.709 1.00 87.94 89 ARG A C 1
ATOM 688 O O . ARG A 1 89 ? -7.763 0.052 18.917 1.00 87.94 89 ARG A O 1
ATOM 695 N N . ILE A 1 90 ? -9.414 1.483 19.470 1.00 88.19 90 ILE A N 1
ATOM 696 C CA . ILE A 1 90 ? -8.803 2.018 20.696 1.00 88.19 90 ILE A CA 1
ATOM 697 C C . ILE A 1 90 ? -8.633 0.896 21.726 1.00 88.19 90 ILE A C 1
ATOM 699 O O . ILE A 1 90 ? -7.522 0.649 22.178 1.00 88.19 90 ILE A O 1
ATOM 703 N N . ARG A 1 91 ? -9.702 0.141 22.011 1.00 88.56 91 ARG A N 1
ATOM 704 C CA . ARG A 1 91 ? -9.661 -0.980 22.963 1.00 88.56 91 ARG A CA 1
ATOM 705 C C . ARG A 1 91 ? -8.642 -2.047 22.580 1.00 88.56 91 ARG A C 1
ATOM 707 O O . ARG A 1 91 ? -7.920 -2.523 23.437 1.00 88.56 91 ARG A O 1
ATOM 714 N N . LYS A 1 92 ? -8.529 -2.373 21.288 1.00 88.94 92 LYS A N 1
ATOM 715 C CA . LYS A 1 92 ? -7.494 -3.294 20.790 1.00 88.94 92 LYS A CA 1
ATOM 716 C C . LYS A 1 92 ? -6.075 -2.754 20.953 1.00 88.94 92 LYS A C 1
ATOM 718 O O . LYS A 1 92 ? -5.178 -3.537 21.211 1.00 88.94 92 LYS A O 1
ATOM 723 N N . LEU A 1 93 ? -5.869 -1.453 20.747 1.00 86.31 93 LEU A N 1
ATOM 724 C CA . LEU A 1 93 ? -4.542 -0.846 20.847 1.00 86.31 93 LEU A CA 1
ATOM 725 C C . LEU A 1 93 ? -4.053 -0.812 22.301 1.00 86.31 93 LEU A C 1
ATOM 727 O O . LEU A 1 93 ? -2.888 -1.083 22.560 1.00 86.31 93 LEU A O 1
ATOM 731 N N . PHE A 1 94 ? -4.955 -0.494 23.231 1.00 86.62 94 PHE A N 1
ATOM 732 C CA . PHE A 1 94 ? -4.649 -0.356 24.656 1.00 86.62 94 PHE A CA 1
ATOM 733 C C . PHE A 1 94 ? -5.012 -1.600 25.488 1.00 86.62 94 PHE A C 1
ATOM 735 O O . PHE A 1 94 ? -4.949 -1.542 26.709 1.00 86.62 94 PHE A O 1
ATOM 742 N N . ASN A 1 95 ? -5.393 -2.713 24.845 1.00 88.12 95 ASN A N 1
ATOM 743 C CA . ASN A 1 95 ? -5.846 -3.959 25.485 1.00 88.12 95 ASN A CA 1
ATOM 744 C C . ASN A 1 95 ? -6.932 -3.761 26.567 1.00 88.12 95 ASN A C 1
ATOM 746 O O . ASN A 1 95 ? -6.924 -4.432 27.594 1.00 88.12 95 ASN A O 1
ATOM 750 N N . LEU A 1 96 ? -7.869 -2.842 26.324 1.00 87.44 96 LEU A N 1
ATOM 751 C CA . LEU A 1 96 ? -8.980 -2.539 27.230 1.00 87.44 96 LEU A CA 1
ATOM 752 C C . LEU A 1 96 ? -10.121 -3.550 27.081 1.00 87.44 96 LEU A C 1
ATOM 754 O O . LEU A 1 96 ? -10.393 -4.051 25.979 1.00 87.44 96 LEU A O 1
ATOM 758 N N . SER A 1 97 ? -10.834 -3.783 28.177 1.00 88.38 97 SER A N 1
ATOM 759 C CA . SER A 1 97 ? -12.043 -4.602 28.211 1.00 88.38 97 SER A CA 1
ATOM 760 C C . SER A 1 97 ? -13.244 -3.866 27.589 1.00 88.38 97 SER A C 1
ATOM 762 O O . SER A 1 97 ? -13.136 -2.739 27.085 1.00 88.38 97 SER A O 1
ATOM 764 N N . LYS A 1 98 ? -14.411 -4.518 27.523 1.00 85.38 98 LYS A N 1
ATOM 765 C CA . LYS A 1 98 ? -15.619 -3.882 26.961 1.00 85.38 98 LYS A CA 1
ATOM 766 C C . LYS A 1 98 ? -16.237 -2.898 27.957 1.00 85.38 98 LYS A C 1
ATOM 768 O O . LYS A 1 98 ? -16.912 -1.957 27.528 1.00 85.38 98 LYS A O 1
ATOM 773 N N . GLU A 1 99 ? -15.992 -3.163 29.230 1.00 85.38 99 GLU A N 1
ATOM 774 C CA . GLU A 1 99 ? -16.433 -2.448 30.415 1.00 85.38 99 GLU A CA 1
ATOM 775 C C . GLU A 1 99 ? -15.704 -1.104 30.538 1.00 85.38 99 GLU A C 1
ATOM 777 O O . GLU A 1 99 ? -16.295 -0.123 30.979 1.00 85.38 99 GLU A O 1
ATOM 782 N N . ASP A 1 100 ? -14.465 -1.033 30.044 1.00 83.62 100 ASP A N 1
ATOM 783 C CA . ASP A 1 100 ? -13.659 0.185 30.055 1.00 83.62 100 ASP A CA 1
ATOM 784 C C . ASP A 1 100 ? -14.142 1.231 29.031 1.00 83.62 100 ASP A C 1
ATOM 786 O O . ASP A 1 100 ? -14.468 0.941 27.859 1.00 83.62 100 ASP A O 1
ATOM 790 N N . ASP A 1 101 ? -14.129 2.491 29.470 1.00 82.75 101 ASP A N 1
ATOM 791 C CA . ASP A 1 101 ? -14.475 3.641 28.643 1.00 82.75 101 ASP A CA 1
ATOM 792 C C . ASP A 1 101 ? -13.323 4.017 27.696 1.00 82.75 101 ASP A C 1
ATOM 794 O O . ASP A 1 101 ? -12.207 4.345 28.098 1.00 82.75 101 ASP A O 1
ATOM 798 N N . ALA A 1 102 ? -13.613 4.007 26.395 1.00 80.69 102 ALA A N 1
ATOM 799 C CA . ALA A 1 102 ? -12.645 4.327 25.353 1.00 80.69 102 ALA A CA 1
ATOM 800 C C . ALA A 1 102 ? -12.347 5.835 25.236 1.00 80.69 102 ALA A C 1
ATOM 802 O O . ALA A 1 102 ? -11.363 6.197 24.589 1.00 80.69 102 ALA A O 1
ATOM 803 N N . HIS A 1 103 ? -13.172 6.710 25.823 1.00 77.44 103 HIS A N 1
ATOM 804 C CA . HIS A 1 103 ? -12.998 8.166 25.745 1.00 77.44 103 HIS A CA 1
ATOM 805 C C . HIS A 1 103 ? -11.865 8.699 26.627 1.00 77.44 103 HIS A C 1
ATOM 807 O O . HIS A 1 103 ? -11.320 9.762 26.337 1.00 77.44 103 HIS A O 1
ATOM 813 N N . GLN A 1 104 ? -11.481 7.948 27.659 1.00 77.06 104 GLN A N 1
ATOM 814 C CA . GLN A 1 104 ? -10.386 8.313 28.559 1.00 77.06 104 GLN A CA 1
ATOM 815 C C . GLN A 1 104 ? -9.002 7.985 27.977 1.00 77.06 104 GLN A C 1
ATOM 817 O O . GLN A 1 104 ? -7.984 8.447 28.491 1.00 77.06 104 GLN A O 1
ATOM 822 N N . ALA A 1 105 ? -8.938 7.209 26.889 1.00 73.75 105 ALA A N 1
ATOM 823 C CA . ALA A 1 105 ? -7.675 6.830 26.272 1.00 73.75 105 ALA A CA 1
ATOM 824 C C . ALA A 1 105 ? -7.012 8.024 25.546 1.00 73.75 105 ALA A C 1
ATOM 826 O O . ALA A 1 105 ? -7.689 8.754 24.808 1.00 73.75 105 ALA A O 1
ATOM 827 N N . PRO A 1 106 ? -5.681 8.206 25.673 1.00 67.75 106 PRO A N 1
ATOM 828 C CA . PRO A 1 106 ? -4.956 9.304 25.040 1.00 67.75 106 PRO A CA 1
ATOM 829 C C . PRO A 1 106 ? -4.912 9.106 23.519 1.00 67.75 106 PRO A C 1
ATOM 831 O O . PRO A 1 106 ? -4.058 8.411 22.973 1.00 67.75 106 PRO A O 1
ATOM 834 N N . THR A 1 107 ? -5.878 9.703 22.826 1.00 67.69 107 THR A N 1
ATOM 835 C CA . THR A 1 107 ? -5.990 9.680 21.356 1.00 67.69 107 THR A CA 1
ATOM 836 C C . THR A 1 107 ? -5.850 11.068 20.730 1.00 67.69 107 THR A C 1
ATOM 838 O O . THR A 1 107 ? -5.714 11.185 19.509 1.00 67.69 107 THR A O 1
ATOM 841 N N . SER A 1 108 ? -5.874 12.121 21.553 1.00 60.56 108 SER A N 1
ATOM 842 C CA . SER A 1 108 ? -5.631 13.500 21.142 1.00 60.56 108 SER A CA 1
ATOM 843 C C . SER A 1 108 ? -4.140 13.738 20.894 1.00 60.56 108 SER A C 1
ATOM 845 O O . SER A 1 108 ? -3.282 13.021 21.405 1.00 60.56 108 SER A O 1
ATOM 847 N N . LYS A 1 109 ? -3.823 14.758 20.088 1.00 56.41 109 LYS A N 1
ATOM 848 C CA . LYS A 1 109 ? -2.449 15.231 19.871 1.00 56.41 109 LYS A CA 1
ATOM 849 C C . LYS A 1 109 ? -1.920 15.909 21.143 1.00 56.41 109 LYS A C 1
ATOM 851 O O . LYS A 1 109 ? -1.757 17.122 21.163 1.00 56.41 109 LYS A O 1
ATOM 856 N N . SER A 1 110 ? -1.718 15.171 22.226 1.00 45.97 110 SER A N 1
ATOM 857 C CA . SER A 1 110 ? -0.953 15.669 23.364 1.00 45.97 110 SER A CA 1
ATOM 858 C C . SE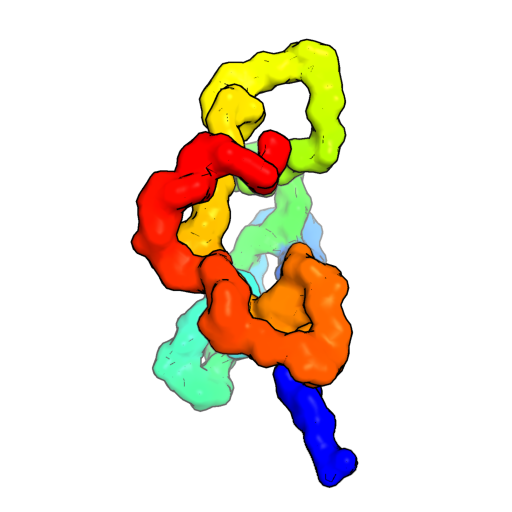R A 1 110 ? 0.536 15.473 23.069 1.00 45.97 110 SER A C 1
ATOM 860 O O . SER A 1 110 ? 0.969 14.405 22.638 1.00 45.97 110 SER A O 1
ATOM 862 N N . GLU A 1 111 ? 1.339 16.517 23.281 1.00 49.16 111 GLU A N 1
ATOM 863 C CA . GLU A 1 111 ? 2.797 16.555 23.049 1.00 49.16 111 GLU A CA 1
ATOM 864 C C . GLU A 1 111 ? 3.608 15.560 23.910 1.00 49.16 111 GLU A C 1
ATOM 866 O O . GLU A 1 111 ? 4.838 15.529 23.855 1.00 49.16 111 GLU A O 1
ATOM 871 N N . SER A 1 112 ? 2.939 14.720 24.700 1.00 40.75 112 SER A N 1
ATOM 872 C CA . SER A 1 112 ? 3.524 13.900 25.762 1.00 40.75 112 SER A CA 1
ATOM 873 C C . SER A 1 112 ? 3.928 12.483 25.345 1.00 40.75 112 SER A C 1
ATOM 875 O O . SER A 1 112 ? 4.288 11.687 26.207 1.00 40.75 112 SER A O 1
ATOM 877 N N . VAL A 1 113 ? 3.942 12.147 24.052 1.00 46.25 113 VAL A N 1
ATOM 878 C CA . VAL A 1 113 ? 4.487 10.858 23.575 1.00 46.25 113 VAL A CA 1
ATOM 879 C C . VAL A 1 113 ? 5.749 11.089 22.749 1.00 46.25 113 VAL A C 1
ATOM 881 O O . VAL A 1 113 ? 5.882 10.622 21.625 1.00 46.25 113 VAL A O 1
ATOM 884 N N . LYS A 1 114 ? 6.697 11.849 23.308 1.00 41.75 114 LYS A N 1
ATOM 8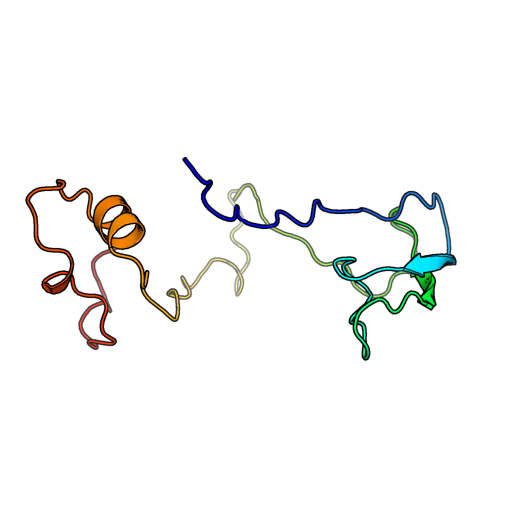85 C CA . LYS A 1 114 ? 8.076 11.851 22.799 1.00 41.75 114 LYS A CA 1
ATOM 886 C C . LYS A 1 114 ? 8.867 10.627 23.260 1.00 41.75 114 LYS A C 1
ATOM 888 O O . LYS A 1 114 ? 9.808 10.273 22.580 1.00 41.75 114 LYS A O 1
ATOM 893 N N . ASN A 1 115 ? 8.468 9.945 24.337 1.00 41.81 115 ASN A N 1
ATOM 894 C CA . ASN A 1 115 ? 9.147 8.747 24.839 1.00 41.81 115 ASN A CA 1
ATOM 895 C C . ASN A 1 115 ? 8.171 7.890 25.666 1.00 41.81 115 ASN A C 1
ATOM 897 O O . ASN A 1 115 ? 8.030 8.190 26.848 1.00 41.81 115 ASN A O 1
ATOM 901 N N . LYS A 1 116 ? 7.499 6.868 25.097 1.00 39.31 116 LYS A N 1
ATOM 902 C CA . LYS A 1 116 ? 7.115 5.649 25.865 1.00 39.31 116 LYS A CA 1
ATOM 903 C C . LYS A 1 116 ? 6.385 4.512 25.145 1.00 39.31 116 LYS A C 1
ATOM 905 O O . LYS A 1 116 ? 5.975 3.580 25.826 1.00 39.31 116 LYS A O 1
ATOM 910 N N . ILE A 1 117 ? 6.195 4.537 23.829 1.00 38.97 117 ILE A N 1
ATOM 911 C CA . ILE A 1 117 ? 5.668 3.355 23.125 1.00 38.97 117 ILE A CA 1
ATOM 912 C C . ILE A 1 117 ? 6.415 3.190 21.801 1.00 38.97 117 ILE A C 1
ATOM 914 O O . ILE A 1 117 ? 5.882 3.496 20.740 1.00 38.97 117 ILE A O 1
ATOM 918 N N . PHE A 1 118 ? 7.689 2.822 21.913 1.00 37.59 118 PHE A N 1
ATOM 919 C CA . PHE A 1 118 ? 8.448 1.897 21.066 1.00 37.59 118 PHE A CA 1
ATOM 920 C C . PHE A 1 118 ? 9.773 1.605 21.772 1.00 37.59 118 PHE A C 1
ATOM 922 O O . PHE A 1 118 ? 10.317 2.554 22.384 1.00 37.59 118 PHE A O 1
#